Protein AF-A0A1V6KHY7-F1 (afdb_monomer_lite)

Foldseek 3Di:
DVVVVVVVVVVVVVVVVVVVVVVVVVVPDDDDPVVVLQVVLVVVLVVLVVCVVVVNDPWDWDDDPFKIKTKDQDQDQDPNDGFRIKIKIDGPSCVQFFTWIATNVSWIWTQGPVRDIDTNDDD

Structure (mmCIF, N/CA/C/O backbone):
data_AF-A0A1V6KHY7-F1
#
_entry.id   AF-A0A1V6KHY7-F1
#
loop_
_atom_site.group_PDB
_atom_site.id
_atom_site.type_symbol
_atom_site.label_atom_id
_atom_site.label_alt_id
_atom_site.label_comp_id
_atom_site.label_asym_id
_atom_site.label_entity_id
_atom_site.label_seq_id
_atom_site.pdbx_PDB_ins_code
_atom_site.Cartn_x
_atom_site.Cartn_y
_atom_site.Cartn_z
_atom_site.occupancy
_atom_site.B_iso_or_equiv
_atom_site.auth_seq_id
_atom_site.auth_comp_id
_atom_site.auth_asym_id
_atom_site.auth_atom_id
_atom_site.pdbx_PDB_model_num
ATOM 1 N N . MET A 1 1 ? 38.417 21.457 -37.123 1.00 53.28 1 MET A N 1
ATOM 2 C CA . MET A 1 1 ? 36.967 21.342 -36.813 1.00 53.28 1 MET A CA 1
ATOM 3 C C . MET A 1 1 ? 36.449 19.900 -36.816 1.00 53.28 1 MET A C 1
ATOM 5 O O . MET A 1 1 ? 35.623 19.565 -35.980 1.00 53.28 1 MET A O 1
ATOM 9 N N . THR A 1 2 ? 36.966 19.026 -37.680 1.00 60.72 2 THR A N 1
ATOM 10 C CA . THR A 1 2 ? 36.542 17.623 -37.874 1.00 60.72 2 THR A CA 1
ATOM 11 C C . THR A 1 2 ? 36.741 16.684 -36.675 1.00 60.72 2 THR A C 1
ATOM 13 O O . THR A 1 2 ? 35.924 15.790 -36.472 1.00 60.72 2 THR A O 1
ATOM 16 N N . ALA A 1 3 ? 37.772 16.883 -35.843 1.00 62.69 3 ALA A N 1
ATOM 17 C CA . ALA A 1 3 ? 38.025 16.012 -34.687 1.00 62.69 3 ALA A CA 1
ATOM 18 C C . ALA A 1 3 ? 36.966 16.169 -33.578 1.00 62.69 3 ALA A C 1
ATOM 20 O O . ALA A 1 3 ? 36.450 15.173 -33.086 1.00 62.69 3 ALA A O 1
ATOM 21 N N . ARG A 1 4 ? 36.569 17.411 -33.254 1.00 62.88 4 ARG A N 1
ATOM 22 C CA . ARG A 1 4 ? 35.545 17.701 -32.230 1.00 62.88 4 ARG A CA 1
ATOM 23 C C . ARG A 1 4 ? 34.160 17.173 -32.616 1.00 62.88 4 ARG A C 1
ATOM 25 O O . ARG A 1 4 ? 33.458 16.647 -31.761 1.00 62.88 4 ARG A O 1
ATOM 32 N N . MET A 1 5 ? 33.791 17.259 -33.898 1.00 68.56 5 MET A N 1
ATOM 33 C CA . MET A 1 5 ? 32.542 16.669 -34.401 1.00 68.56 5 MET A CA 1
ATOM 34 C C . MET A 1 5 ? 32.520 15.145 -34.229 1.00 68.56 5 MET A C 1
ATOM 36 O O . MET A 1 5 ? 31.515 14.605 -33.782 1.00 68.56 5 MET A O 1
ATOM 40 N N . ARG A 1 6 ? 33.632 14.448 -34.505 1.00 70.25 6 ARG A N 1
ATOM 41 C CA . ARG A 1 6 ? 33.722 12.989 -34.309 1.00 70.25 6 ARG A CA 1
ATOM 42 C C . ARG A 1 6 ? 33.593 12.587 -32.839 1.00 70.25 6 ARG A C 1
ATOM 44 O O . ARG A 1 6 ? 32.904 11.617 -32.541 1.00 70.25 6 ARG A O 1
ATOM 51 N N . THR A 1 7 ? 34.200 13.342 -31.923 1.00 71.44 7 THR A N 1
ATOM 52 C CA . THR A 1 7 ? 34.086 13.080 -30.480 1.00 71.44 7 THR A CA 1
ATOM 53 C C . THR A 1 7 ? 32.653 13.273 -29.980 1.00 71.44 7 THR A C 1
ATOM 55 O O . THR A 1 7 ? 32.153 12.441 -29.230 1.00 71.44 7 THR A O 1
ATOM 58 N N . LEU A 1 8 ? 31.960 14.321 -30.439 1.00 73.50 8 LEU A N 1
ATOM 59 C CA . LEU A 1 8 ? 30.561 14.574 -30.075 1.00 73.50 8 LEU A CA 1
ATOM 60 C C . LEU A 1 8 ? 29.615 13.489 -30.603 1.00 73.50 8 LEU A C 1
ATOM 62 O O . LEU A 1 8 ? 28.733 13.047 -29.872 1.00 73.50 8 LEU A O 1
ATOM 66 N N . VAL A 1 9 ? 29.826 13.018 -31.835 1.00 74.75 9 VAL A N 1
ATOM 67 C CA . VAL A 1 9 ? 29.033 11.924 -32.420 1.00 74.75 9 VAL A CA 1
ATOM 68 C C . VAL A 1 9 ? 29.235 10.619 -31.645 1.00 74.75 9 VAL A C 1
ATOM 70 O O . VAL A 1 9 ? 28.260 9.929 -31.358 1.00 74.75 9 VAL A O 1
ATOM 73 N N . LEU A 1 10 ? 30.468 10.306 -31.235 1.00 78.00 10 LEU A N 1
ATOM 74 C CA . LEU A 1 10 ? 30.754 9.121 -30.419 1.00 78.00 10 LEU A CA 1
ATOM 75 C C . LEU A 1 10 ? 30.071 9.191 -29.048 1.00 78.00 10 LEU A C 1
ATOM 77 O O . LEU A 1 10 ? 29.422 8.227 -28.649 1.00 78.00 10 LEU A O 1
ATOM 81 N N . ILE A 1 11 ? 30.134 10.338 -28.367 1.00 81.38 11 ILE A N 1
ATOM 82 C CA . ILE A 1 11 ? 29.466 10.532 -27.070 1.00 81.38 11 ILE A CA 1
ATOM 83 C C . ILE A 1 11 ? 27.944 10.418 -27.217 1.00 81.38 11 ILE A C 1
ATOM 85 O O . ILE A 1 11 ? 27.306 9.711 -26.438 1.00 81.38 11 ILE A O 1
ATOM 89 N N . ALA A 1 12 ? 27.363 11.057 -28.236 1.00 78.75 12 ALA A N 1
ATOM 90 C CA . ALA A 1 12 ? 25.928 10.991 -28.499 1.00 78.75 12 ALA A CA 1
ATOM 91 C C . ALA A 1 12 ? 25.470 9.557 -28.813 1.00 78.75 12 ALA A C 1
ATOM 93 O O . ALA A 1 12 ? 24.455 9.102 -28.288 1.00 78.75 12 ALA A O 1
ATOM 94 N N . SER A 1 13 ? 26.243 8.817 -29.614 1.00 83.38 13 SER A N 1
ATOM 95 C CA . SER A 1 13 ? 25.950 7.415 -29.930 1.00 83.38 13 SER A CA 1
ATOM 96 C C . SER A 1 13 ? 26.068 6.501 -28.704 1.00 83.38 13 SER A C 1
ATOM 98 O O . SER A 1 13 ? 25.195 5.665 -28.485 1.00 83.38 13 SER A O 1
ATOM 100 N N . GLY A 1 14 ? 27.073 6.712 -27.846 1.00 85.38 14 GLY A N 1
ATOM 101 C CA . GLY A 1 14 ? 27.214 5.985 -26.583 1.00 85.38 14 GLY A CA 1
ATOM 102 C C . GLY A 1 14 ? 26.054 6.250 -25.621 1.00 85.38 14 GLY A C 1
ATOM 103 O O . GLY A 1 14 ? 25.500 5.312 -25.050 1.00 85.38 14 GLY A O 1
ATOM 104 N N . ALA A 1 15 ? 25.626 7.510 -25.493 1.00 85.19 15 ALA A N 1
ATOM 105 C CA . ALA A 1 15 ? 24.470 7.879 -24.678 1.00 85.19 15 ALA A CA 1
ATOM 106 C C . ALA A 1 15 ? 23.169 7.247 -25.199 1.00 85.19 15 ALA A C 1
ATOM 108 O O . ALA A 1 15 ? 22.362 6.762 -24.407 1.00 85.19 15 ALA A O 1
ATOM 109 N N . LEU A 1 16 ? 22.985 7.194 -26.523 1.00 88.44 16 LEU A N 1
ATOM 110 C CA . LEU A 1 16 ? 21.826 6.557 -27.148 1.00 88.44 16 LEU A CA 1
ATOM 111 C C . LEU A 1 16 ? 21.785 5.047 -26.867 1.00 88.44 16 LEU A C 1
ATOM 113 O O . LEU A 1 16 ? 20.735 4.521 -26.505 1.00 88.44 16 LEU A O 1
ATOM 117 N N . VAL A 1 17 ? 22.922 4.355 -26.993 1.00 89.12 17 VAL A N 1
ATOM 118 C CA . VAL A 1 17 ? 23.023 2.914 -26.705 1.00 89.12 17 VAL A CA 1
ATOM 119 C C . VAL A 1 17 ? 22.735 2.630 -25.232 1.00 89.12 17 VAL A C 1
ATOM 121 O O . VAL A 1 17 ? 21.996 1.695 -24.931 1.00 89.12 17 VAL A O 1
ATOM 124 N N . LEU A 1 18 ? 23.243 3.455 -24.312 1.00 87.38 18 LEU A N 1
ATOM 125 C CA . LEU A 1 18 ? 22.928 3.333 -22.886 1.00 87.38 18 LEU A CA 1
ATOM 126 C C . LEU A 1 18 ? 21.439 3.572 -22.607 1.00 87.38 18 LEU A C 1
ATOM 128 O O . LEU A 1 18 ? 20.828 2.797 -21.876 1.00 87.38 18 LEU A O 1
ATOM 132 N N . ALA A 1 19 ? 20.833 4.591 -23.220 1.00 81.88 19 ALA A N 1
ATOM 133 C CA . ALA A 1 19 ? 19.408 4.878 -23.063 1.00 81.88 19 ALA A CA 1
ATOM 134 C C . ALA A 1 19 ? 18.528 3.728 -23.586 1.00 81.88 19 ALA A C 1
ATOM 136 O O . ALA A 1 19 ? 17.595 3.303 -22.903 1.00 81.88 19 ALA A O 1
ATOM 137 N N . LEU A 1 20 ? 18.858 3.174 -24.757 1.00 85.44 20 LEU A N 1
ATOM 138 C CA . LEU A 1 20 ? 18.185 1.999 -25.320 1.00 85.44 20 LEU A CA 1
ATOM 139 C 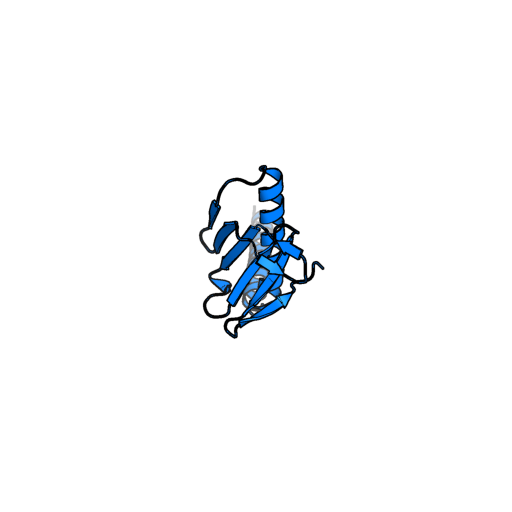C . LEU A 1 20 ? 18.404 0.748 -24.460 1.00 85.44 20 LEU A C 1
ATOM 141 O O . LEU A 1 20 ? 17.470 -0.029 -24.264 1.00 85.44 20 LEU A O 1
ATOM 145 N N . GLY A 1 21 ? 19.604 0.569 -23.905 1.00 83.62 21 GLY A N 1
ATOM 146 C CA . GLY A 1 21 ? 19.920 -0.512 -22.973 1.00 83.62 21 GLY A CA 1
ATOM 147 C C . GLY A 1 21 ? 19.068 -0.448 -21.706 1.00 83.62 21 GLY A C 1
ATOM 148 O O . GLY A 1 21 ? 18.456 -1.439 -21.323 1.00 83.62 21 GLY A O 1
ATOM 149 N N . VAL A 1 22 ? 18.941 0.732 -21.093 1.00 81.81 22 VAL A N 1
ATOM 150 C CA . VAL A 1 22 ? 18.077 0.938 -19.919 1.00 81.81 22 VAL A CA 1
ATOM 151 C C . VAL A 1 22 ? 16.606 0.714 -20.271 1.00 81.81 22 VAL A C 1
ATOM 153 O O . VAL A 1 22 ? 15.891 0.054 -19.520 1.00 81.81 22 VAL A O 1
ATOM 156 N N . TYR A 1 23 ? 16.149 1.211 -21.422 1.00 78.38 23 TYR A N 1
ATOM 157 C CA . TYR A 1 23 ? 14.766 1.040 -21.870 1.00 78.38 23 TYR A CA 1
ATOM 158 C C . TYR A 1 23 ? 14.402 -0.432 -22.115 1.00 78.38 23 TYR A C 1
ATOM 160 O O . TYR A 1 23 ? 13.358 -0.907 -21.661 1.00 78.38 23 TYR A O 1
ATOM 168 N N . THR A 1 24 ? 15.275 -1.171 -22.802 1.00 77.25 24 THR A N 1
ATOM 169 C CA . THR A 1 24 ? 15.084 -2.602 -23.084 1.00 77.25 24 THR A CA 1
ATOM 170 C C . THR A 1 24 ? 15.159 -3.437 -21.811 1.00 77.25 24 THR A C 1
ATOM 172 O O . THR A 1 24 ? 14.279 -4.264 -21.589 1.00 77.25 24 THR A O 1
ATOM 175 N N . LEU A 1 25 ? 16.121 -3.165 -20.921 1.00 74.31 25 LEU A N 1
ATOM 176 C CA . LEU A 1 25 ? 16.191 -3.800 -19.602 1.00 74.31 25 LEU A CA 1
ATOM 177 C C . LEU A 1 25 ? 14.912 -3.571 -18.797 1.00 74.31 25 LEU A C 1
ATOM 179 O O . LEU A 1 25 ? 14.358 -4.529 -18.270 1.00 74.31 25 LEU A O 1
ATOM 183 N N . ASN A 1 26 ? 14.405 -2.338 -18.753 1.00 67.88 26 ASN A N 1
ATOM 184 C CA . ASN A 1 26 ? 13.180 -2.017 -18.023 1.00 67.88 26 ASN A CA 1
ATOM 185 C C . ASN A 1 26 ? 11.943 -2.711 -18.623 1.00 67.88 26 ASN A C 1
ATOM 187 O O . ASN A 1 26 ? 11.069 -3.163 -17.890 1.00 67.88 26 ASN A O 1
ATOM 191 N N . SER A 1 27 ? 11.898 -2.857 -19.951 1.00 65.50 27 SER A N 1
ATOM 192 C CA . SER A 1 27 ? 10.818 -3.562 -20.661 1.00 65.50 27 SER A CA 1
ATOM 193 C C . SER A 1 27 ? 10.849 -5.081 -20.448 1.00 65.50 27 SER A C 1
ATOM 195 O O . SER A 1 27 ? 9.819 -5.742 -20.566 1.00 65.50 27 SER A O 1
ATOM 197 N N . CYS A 1 28 ? 12.015 -5.636 -20.112 1.00 67.38 28 CYS A N 1
ATOM 198 C CA . CYS A 1 28 ? 12.201 -7.058 -19.829 1.00 67.38 28 CYS A CA 1
ATOM 199 C C . CYS A 1 28 ? 11.957 -7.436 -18.361 1.00 67.38 28 CYS A C 1
ATOM 201 O O . CYS A 1 28 ? 11.983 -8.625 -18.049 1.00 67.38 28 CYS A O 1
ATOM 203 N N . ILE A 1 29 ? 11.730 -6.480 -17.450 1.00 64.44 29 ILE A N 1
ATOM 204 C CA . ILE A 1 29 ? 11.411 -6.798 -16.052 1.00 64.44 29 ILE A CA 1
ATOM 205 C C . ILE A 1 29 ? 9.939 -7.227 -15.988 1.00 64.44 29 ILE A C 1
ATOM 207 O O . ILE A 1 29 ? 9.047 -6.392 -16.162 1.00 64.44 29 ILE A O 1
ATOM 211 N N . PRO A 1 30 ? 9.637 -8.512 -15.724 1.00 67.88 30 PRO A N 1
ATOM 212 C CA . PRO A 1 30 ? 8.258 -8.953 -15.629 1.00 67.88 30 PRO A CA 1
ATOM 213 C C . PRO A 1 30 ? 7.584 -8.278 -14.434 1.00 67.88 30 PRO A C 1
ATOM 215 O O . PRO A 1 30 ? 8.162 -8.162 -13.349 1.00 67.88 30 PRO A O 1
ATOM 218 N N . PHE A 1 31 ? 6.326 -7.872 -14.616 1.00 72.50 31 PHE A N 1
ATOM 219 C CA . PHE A 1 31 ? 5.496 -7.392 -13.518 1.00 72.50 31 PHE A CA 1
ATOM 220 C C . PHE A 1 31 ? 5.474 -8.434 -12.392 1.00 72.50 31 PHE A C 1
ATOM 222 O O . PHE A 1 31 ? 4.919 -9.525 -12.537 1.00 72.50 31 PHE A O 1
ATOM 229 N N . SER A 1 32 ? 6.063 -8.087 -11.248 1.00 81.88 32 SER A N 1
ATOM 230 C CA . SER A 1 32 ? 6.081 -8.940 -10.065 1.00 81.88 32 SER A CA 1
ATOM 231 C C . SER A 1 32 ? 5.126 -8.390 -9.019 1.00 81.88 32 SER A C 1
ATOM 233 O O . SER A 1 32 ? 5.416 -7.403 -8.341 1.00 81.88 32 SER A O 1
ATOM 235 N N . LEU A 1 33 ? 3.987 -9.063 -8.843 1.00 83.12 33 LEU A N 1
ATOM 236 C CA . LEU A 1 33 ? 3.008 -8.693 -7.819 1.00 83.12 33 LEU A CA 1
ATOM 237 C C . LEU A 1 33 ? 3.639 -8.692 -6.420 1.00 83.12 33 LEU A C 1
ATOM 239 O O . LEU A 1 33 ? 3.342 -7.818 -5.617 1.00 83.12 33 LEU A O 1
ATOM 243 N N . ALA A 1 34 ? 4.538 -9.637 -6.134 1.00 85.19 34 ALA A N 1
ATOM 244 C CA . ALA A 1 34 ? 5.234 -9.705 -4.852 1.00 85.19 34 ALA A CA 1
ATOM 245 C C . ALA A 1 34 ? 6.101 -8.462 -4.598 1.00 85.19 34 ALA A C 1
ATOM 247 O O . ALA A 1 34 ? 6.099 -7.929 -3.488 1.00 85.19 34 ALA A O 1
ATOM 248 N N . TYR A 1 35 ? 6.804 -7.979 -5.626 1.00 86.25 35 TYR A N 1
ATOM 249 C CA . TYR A 1 35 ? 7.574 -6.741 -5.539 1.00 86.25 35 TYR A CA 1
ATOM 250 C C . TYR A 1 35 ? 6.658 -5.532 -5.322 1.00 86.25 35 TYR A C 1
ATOM 252 O O . TYR A 1 35 ? 6.868 -4.772 -4.379 1.00 86.25 35 TYR A O 1
ATOM 260 N N . VAL A 1 36 ? 5.597 -5.399 -6.126 1.00 87.56 36 VAL A N 1
ATOM 261 C CA . VAL A 1 36 ? 4.653 -4.275 -6.020 1.00 87.56 36 VAL A CA 1
ATOM 262 C C . VAL A 1 36 ? 3.970 -4.250 -4.654 1.00 87.56 36 VAL A C 1
ATOM 264 O O . VAL A 1 36 ? 3.915 -3.190 -4.035 1.00 87.56 36 VAL A O 1
ATOM 267 N N . LYS A 1 37 ? 3.516 -5.405 -4.142 1.00 89.38 37 LYS A N 1
ATOM 268 C CA . LYS A 1 37 ? 2.950 -5.515 -2.789 1.00 89.38 37 LYS A CA 1
ATOM 269 C C . LYS A 1 37 ? 3.926 -4.959 -1.751 1.00 89.38 37 LYS A C 1
ATOM 271 O O . LYS A 1 37 ? 3.526 -4.141 -0.934 1.00 89.38 37 LYS A O 1
ATOM 276 N N . ARG A 1 38 ? 5.204 -5.360 -1.791 1.00 88.50 38 ARG A N 1
ATOM 277 C CA . ARG A 1 38 ? 6.223 -4.893 -0.832 1.00 88.50 38 ARG A CA 1
ATOM 278 C C . ARG A 1 38 ? 6.511 -3.399 -0.957 1.00 88.50 38 ARG A C 1
ATOM 280 O O . ARG A 1 38 ? 6.519 -2.711 0.057 1.00 88.50 38 ARG A O 1
ATOM 287 N N . ALA A 1 39 ? 6.716 -2.903 -2.175 1.00 88.62 39 ALA A N 1
ATOM 288 C CA . ALA A 1 39 ? 7.013 -1.494 -2.416 1.00 88.62 39 ALA A CA 1
ATOM 289 C C . ALA A 1 39 ? 5.858 -0.592 -1.951 1.00 88.62 39 ALA A C 1
ATOM 291 O O . ALA A 1 39 ? 6.060 0.352 -1.194 1.00 88.62 39 ALA A O 1
ATOM 292 N N . LYS A 1 40 ? 4.620 -0.928 -2.332 1.00 89.69 40 LYS A N 1
ATOM 293 C CA . LYS A 1 40 ? 3.427 -0.190 -1.900 1.00 89.69 40 LYS A CA 1
ATOM 294 C C . LYS A 1 40 ? 3.148 -0.340 -0.407 1.00 89.69 40 LYS A C 1
ATOM 296 O O . LYS A 1 40 ? 2.703 0.621 0.205 1.00 89.69 40 LYS A O 1
ATOM 301 N N . ALA A 1 41 ? 3.441 -1.497 0.191 1.00 89.88 41 ALA A N 1
ATOM 302 C CA . ALA A 1 41 ? 3.340 -1.666 1.637 1.00 89.88 41 ALA A CA 1
ATOM 303 C C . ALA A 1 41 ? 4.299 -0.726 2.370 1.00 89.88 41 ALA A C 1
ATOM 305 O O . ALA A 1 41 ? 3.899 -0.116 3.354 1.00 89.88 41 ALA A O 1
ATOM 306 N N . GLN A 1 42 ? 5.527 -0.557 1.873 1.00 90.00 42 GLN A N 1
ATOM 307 C CA . GLN A 1 42 ? 6.472 0.388 2.458 1.00 90.00 42 GLN A CA 1
ATOM 308 C C . GLN A 1 42 ? 5.969 1.832 2.364 1.00 90.00 42 GLN A C 1
ATOM 310 O O . GLN A 1 42 ? 5.917 2.510 3.385 1.00 90.00 42 GLN A O 1
ATOM 315 N N . HIS A 1 43 ? 5.507 2.264 1.187 1.00 87.81 43 HIS A N 1
ATOM 316 C CA . HIS A 1 43 ? 4.907 3.593 1.031 1.00 87.81 43 HIS A CA 1
ATOM 317 C C . HIS A 1 43 ? 3.728 3.818 1.979 1.00 87.81 43 HIS A C 1
ATOM 319 O O . HIS A 1 43 ? 3.626 4.872 2.594 1.00 87.81 43 HIS A O 1
ATOM 325 N N . LEU A 1 44 ? 2.879 2.806 2.157 1.00 87.12 44 LEU A N 1
ATOM 326 C CA . LEU A 1 44 ? 1.741 2.904 3.061 1.00 87.12 44 LEU A CA 1
ATOM 327 C C . LEU A 1 44 ? 2.170 3.035 4.535 1.00 87.12 44 LEU A C 1
ATOM 329 O O . LEU A 1 44 ? 1.515 3.737 5.300 1.00 87.12 44 LEU A O 1
ATOM 333 N N . ARG A 1 45 ? 3.286 2.414 4.949 1.00 88.31 45 ARG A N 1
ATOM 334 C CA . ARG A 1 45 ? 3.864 2.636 6.292 1.00 88.31 45 ARG A CA 1
ATOM 335 C C . ARG A 1 45 ? 4.359 4.063 6.466 1.00 88.31 45 ARG A C 1
ATOM 337 O O . ARG A 1 45 ? 4.180 4.637 7.541 1.00 88.31 45 ARG A O 1
ATOM 344 N N . ASP A 1 46 ? 4.990 4.607 5.432 1.00 87.75 46 ASP A N 1
ATOM 345 C CA . ASP A 1 46 ? 5.490 5.978 5.442 1.00 87.75 46 ASP A CA 1
ATOM 346 C C . ASP A 1 46 ? 4.325 6.979 5.500 1.00 87.75 46 ASP A C 1
ATOM 348 O O . ASP A 1 46 ? 4.374 7.902 6.310 1.00 87.75 46 ASP A O 1
ATOM 352 N N . ASP A 1 47 ? 3.233 6.729 4.770 1.00 84.50 47 ASP A N 1
ATOM 353 C CA . ASP A 1 47 ? 1.993 7.515 4.857 1.00 84.50 47 ASP A CA 1
ATOM 354 C C . ASP A 1 47 ? 1.383 7.466 6.273 1.00 84.50 47 ASP A C 1
ATOM 356 O O . ASP A 1 47 ? 0.973 8.493 6.813 1.00 84.50 47 ASP A O 1
ATOM 360 N N . VAL A 1 48 ? 1.349 6.294 6.926 1.00 83.31 48 VAL A N 1
ATOM 361 C CA . VAL A 1 48 ? 0.881 6.184 8.325 1.00 83.31 48 VAL A CA 1
ATOM 362 C C . VAL A 1 48 ? 1.800 6.951 9.279 1.00 83.31 48 VAL A C 1
ATOM 364 O O . VAL A 1 48 ? 1.324 7.583 10.223 1.00 83.31 48 VAL A O 1
ATOM 367 N N . LYS A 1 49 ? 3.117 6.923 9.055 1.00 86.19 49 LYS A N 1
ATOM 368 C CA . LYS A 1 49 ? 4.082 7.695 9.850 1.00 86.19 49 LYS A CA 1
ATOM 369 C C . LYS A 1 49 ? 3.872 9.201 9.673 1.00 86.19 49 LYS A C 1
ATOM 371 O O . LYS A 1 49 ? 3.861 9.916 10.671 1.00 86.19 49 LYS A O 1
ATOM 376 N N . GLU A 1 50 ? 3.692 9.669 8.441 1.00 83.75 50 GLU A N 1
ATOM 377 C CA . GLU A 1 50 ? 3.378 11.067 8.130 1.00 83.75 50 GLU A CA 1
ATOM 378 C C . GLU A 1 50 ? 2.063 11.485 8.806 1.00 83.75 50 GLU A C 1
ATOM 380 O O . GLU A 1 50 ? 2.012 12.494 9.507 1.00 83.75 50 GLU A O 1
ATOM 385 N N . TRP A 1 51 ? 1.029 10.648 8.713 1.00 79.94 51 TRP A N 1
ATOM 386 C CA . TRP A 1 51 ? -0.248 10.860 9.395 1.00 79.94 51 TRP A CA 1
ATOM 387 C C . TRP A 1 51 ? -0.105 10.986 10.923 1.00 79.94 51 TRP A C 1
ATOM 389 O O . TRP A 1 51 ? -0.706 11.879 11.525 1.00 79.94 51 TRP A O 1
ATOM 399 N N . GLN A 1 52 ? 0.719 10.141 11.555 1.00 78.81 52 GLN A N 1
ATOM 400 C CA . GLN A 1 52 ? 1.017 10.247 12.989 1.00 78.81 52 GLN A CA 1
ATOM 401 C C . GLN A 1 52 ? 1.730 11.561 13.334 1.00 78.81 52 GLN A C 1
ATOM 403 O O . GLN A 1 52 ? 1.430 12.162 14.363 1.00 78.81 52 GLN A O 1
ATOM 408 N N . MET A 1 53 ? 2.657 12.015 12.483 1.00 82.75 53 MET A N 1
ATOM 409 C CA . MET A 1 53 ? 3.383 13.278 12.674 1.00 82.75 53 MET A CA 1
ATOM 410 C C . MET A 1 53 ? 2.475 14.505 12.540 1.00 82.75 53 MET A C 1
ATOM 412 O O . MET A 1 53 ? 2.694 15.498 13.225 1.00 82.75 53 MET A O 1
ATOM 416 N N . LEU A 1 54 ? 1.435 14.427 11.708 1.00 78.88 54 LEU A N 1
ATOM 417 C CA . LEU A 1 54 ? 0.435 15.483 11.517 1.00 78.88 54 LEU A CA 1
ATOM 418 C C . LEU A 1 54 ? -0.659 15.499 12.604 1.00 78.88 54 LEU A C 1
ATOM 420 O O . LEU A 1 54 ? -1.707 16.113 12.414 1.00 78.88 54 LEU A O 1
ATOM 424 N N . SER A 1 55 ? -0.436 14.833 13.742 1.00 72.31 55 SER A N 1
ATOM 425 C CA . SER A 1 55 ? -1.373 14.763 14.873 1.00 72.31 55 SER A CA 1
ATOM 426 C C . SER A 1 55 ? -2.718 14.111 14.542 1.00 72.31 55 SER A C 1
ATOM 428 O O . SER A 1 55 ? -3.737 14.452 15.136 1.00 72.31 55 SER A O 1
ATOM 430 N N . SER A 1 56 ? -2.721 13.120 13.645 1.00 67.75 56 SER A N 1
ATOM 431 C CA . SER A 1 56 ? -3.908 12.317 13.327 1.00 67.75 56 SER A CA 1
ATOM 432 C C . SER A 1 56 ? -5.104 13.164 12.857 1.00 67.75 56 SER A C 1
ATOM 434 O O . SER A 1 56 ? -6.104 13.245 13.573 1.00 67.75 56 SER A O 1
ATOM 436 N N . PRO A 1 57 ? -5.062 13.782 11.662 1.00 59.78 57 PRO A N 1
ATOM 437 C CA . PRO A 1 57 ? -6.221 14.488 11.114 1.00 59.78 57 PRO A CA 1
ATOM 438 C C . PRO A 1 57 ? -7.462 13.576 11.021 1.00 59.78 57 PRO A C 1
ATOM 440 O O . PRO A 1 57 ? -7.364 12.339 11.074 1.00 59.78 57 PRO A O 1
ATOM 443 N N . GLU A 1 58 ? -8.649 14.184 10.935 1.00 62.16 58 GLU A N 1
ATOM 444 C CA . GLU A 1 58 ? -9.890 13.472 10.601 1.00 62.16 58 GLU A CA 1
ATOM 445 C C . GLU A 1 58 ? -9.751 12.732 9.260 1.00 62.16 58 GLU A C 1
ATOM 447 O O . GLU A 1 58 ? -8.808 12.969 8.503 1.00 62.16 58 GLU A O 1
ATOM 452 N N . SER A 1 59 ? -10.657 11.784 9.000 1.00 64.75 59 SER A N 1
ATOM 453 C CA . SER A 1 59 ? -10.666 10.922 7.808 1.00 64.75 59 SER A CA 1
ATOM 454 C C . SER A 1 59 ? -10.181 11.645 6.549 1.00 64.75 59 SER A C 1
ATOM 456 O O . SER A 1 59 ? -10.803 12.601 6.091 1.00 64.75 59 SER A O 1
ATOM 458 N N . PHE A 1 60 ? -9.062 11.173 5.999 1.00 66.19 60 PHE A N 1
ATOM 459 C CA . PHE A 1 60 ? -8.370 11.797 4.878 1.00 66.19 60 PHE A CA 1
ATOM 460 C C . PHE A 1 60 ? -8.320 10.833 3.693 1.00 66.19 60 PHE A C 1
ATOM 462 O O . PHE A 1 60 ? -7.973 9.659 3.847 1.00 66.19 60 PHE A O 1
ATOM 469 N N . GLY A 1 61 ? -8.676 11.330 2.510 1.00 68.25 61 GLY A N 1
ATOM 470 C CA . GLY A 1 61 ? -8.472 10.641 1.241 1.00 68.25 61 GLY A CA 1
ATOM 471 C C . GLY A 1 61 ? -7.336 11.307 0.476 1.00 68.25 61 GLY A C 1
ATOM 472 O O . GLY A 1 61 ? -7.464 12.465 0.082 1.00 68.25 61 GLY A O 1
ATOM 473 N N . ARG A 1 62 ? -6.239 10.585 0.238 1.00 71.44 62 ARG A N 1
ATOM 474 C CA . ARG A 1 62 ? -5.146 11.029 -0.634 1.00 71.44 62 ARG A CA 1
ATOM 475 C C . ARG A 1 62 ? -5.305 10.340 -1.977 1.00 71.44 62 ARG A C 1
ATOM 477 O O . ARG A 1 62 ? -5.210 9.121 -2.073 1.00 71.44 62 ARG A O 1
ATOM 484 N N . THR A 1 63 ? -5.514 11.121 -3.027 1.00 71.38 63 THR A N 1
ATOM 485 C CA . THR A 1 63 ? -5.533 10.596 -4.396 1.00 71.38 63 THR A CA 1
ATOM 486 C C . THR A 1 6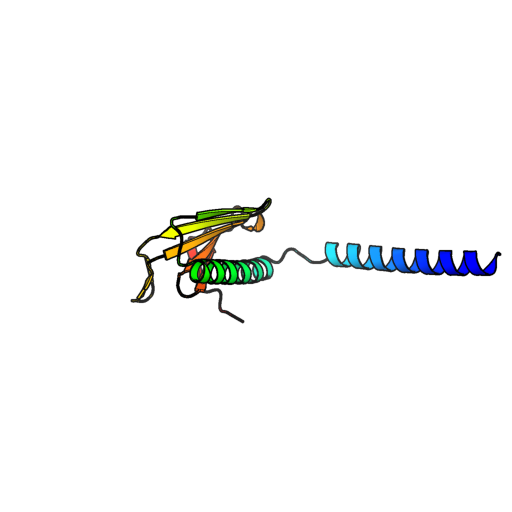3 ? -4.293 11.088 -5.125 1.00 71.38 63 THR A C 1
ATOM 488 O O . THR A 1 63 ? -4.048 12.290 -5.189 1.00 71.38 63 THR A O 1
ATOM 491 N N . ASN A 1 64 ? -3.505 10.165 -5.665 1.00 73.12 64 ASN A N 1
ATOM 492 C CA . ASN A 1 64 ? -2.488 10.439 -6.674 1.00 73.12 64 ASN A CA 1
ATOM 493 C C . ASN A 1 64 ? -2.991 9.904 -8.029 1.00 73.12 64 ASN A C 1
ATOM 495 O O . ASN A 1 64 ? -3.933 9.116 -8.071 1.00 73.12 64 ASN A O 1
ATOM 499 N N . GLN A 1 65 ? -2.371 10.297 -9.143 1.00 70.19 65 GLN A N 1
ATOM 500 C CA . GLN A 1 65 ? -2.798 9.933 -10.503 1.00 70.19 65 GLN A CA 1
ATOM 501 C C . GLN A 1 65 ? -3.016 8.421 -10.718 1.00 70.19 65 GLN A C 1
ATOM 503 O O . GLN A 1 65 ? -3.775 8.034 -11.602 1.00 70.19 65 GLN A O 1
ATOM 508 N N . THR A 1 66 ? -2.364 7.562 -9.929 1.00 71.75 66 THR A N 1
ATOM 509 C CA . THR A 1 66 ? -2.384 6.099 -10.093 1.00 71.75 66 THR A CA 1
ATOM 510 C C . THR A 1 66 ? -2.907 5.317 -8.887 1.00 71.75 66 THR A C 1
ATOM 512 O O . THR A 1 66 ? -3.231 4.133 -9.039 1.00 71.75 66 THR A O 1
ATOM 515 N N . ASP A 1 67 ? -3.010 5.961 -7.723 1.00 79.25 67 ASP A N 1
ATOM 516 C CA . ASP A 1 67 ? -3.296 5.327 -6.437 1.00 79.25 67 ASP A CA 1
ATOM 517 C C . ASP A 1 67 ? -4.219 6.197 -5.591 1.00 79.25 67 ASP A C 1
ATOM 519 O O . ASP A 1 67 ? -4.131 7.424 -5.607 1.00 79.25 67 ASP A O 1
ATOM 523 N N . THR A 1 68 ? -5.068 5.564 -4.791 1.00 76.44 68 THR A N 1
ATOM 524 C CA . THR A 1 68 ? -5.885 6.252 -3.796 1.00 76.44 68 THR A CA 1
ATOM 525 C C . THR A 1 68 ? -5.715 5.590 -2.439 1.00 76.44 68 THR A C 1
ATOM 527 O O . THR A 1 68 ? -5.988 4.400 -2.282 1.00 76.44 68 THR A O 1
ATOM 530 N N . SER A 1 69 ? -5.249 6.351 -1.451 1.00 78.56 69 SER A N 1
ATOM 531 C CA . SER A 1 69 ? -5.236 5.924 -0.058 1.00 78.56 69 SER A CA 1
ATOM 532 C C . SER A 1 69 ? -6.345 6.620 0.717 1.00 78.56 69 SER A C 1
ATOM 534 O O . SER A 1 69 ? -6.623 7.807 0.552 1.00 78.56 69 SER A O 1
ATOM 536 N N . TYR A 1 70 ? -7.012 5.849 1.561 1.00 79.38 70 TYR A N 1
ATOM 537 C CA . TYR A 1 70 ? -8.133 6.305 2.360 1.00 79.38 70 TYR A CA 1
ATOM 538 C C . TYR A 1 70 ? -7.873 5.942 3.819 1.00 79.38 70 TYR A C 1
ATOM 540 O O . TYR A 1 70 ? -7.602 4.780 4.123 1.00 79.38 70 TYR A O 1
ATOM 548 N N . LEU A 1 71 ? -7.988 6.915 4.721 1.00 75.69 71 LEU A N 1
ATOM 549 C CA . LEU A 1 71 ? -7.850 6.720 6.163 1.00 75.69 71 LEU A CA 1
ATOM 550 C C . LEU A 1 71 ? -9.217 6.654 6.845 1.00 75.69 71 LEU A C 1
ATOM 552 O O . LEU A 1 71 ? -10.023 7.578 6.735 1.00 75.69 71 LEU A O 1
ATOM 556 N N . TRP A 1 72 ? -9.488 5.536 7.517 1.00 73.81 72 TRP A N 1
ATOM 557 C CA . TRP A 1 72 ? -10.763 5.238 8.154 1.00 73.81 72 TRP A CA 1
ATOM 558 C C . TRP A 1 72 ? -10.482 4.995 9.638 1.00 73.81 72 TRP A C 1
ATOM 560 O O . TRP A 1 72 ? -9.692 4.119 9.999 1.00 73.81 72 TRP A O 1
ATOM 570 N N . ARG A 1 73 ? -11.127 5.753 10.526 1.00 68.94 73 ARG A N 1
ATOM 571 C CA . ARG A 1 73 ? -11.101 5.431 11.956 1.00 68.94 73 ARG A CA 1
ATOM 572 C C . ARG A 1 73 ? -12.138 4.349 12.211 1.00 68.94 73 ARG A C 1
ATOM 574 O O . ARG A 1 73 ? -13.328 4.577 12.029 1.00 68.94 73 ARG A O 1
ATOM 581 N N . THR A 1 74 ? -11.679 3.165 12.576 1.00 64.69 74 THR A N 1
ATOM 582 C CA . THR A 1 74 ? -12.536 2.036 12.925 1.00 64.69 74 THR A CA 1
ATOM 583 C C . THR A 1 74 ? -11.849 1.249 14.021 1.00 64.69 74 THR A C 1
ATOM 585 O O . THR A 1 74 ? -10.626 1.155 14.017 1.00 64.69 74 THR A O 1
ATOM 588 N N . ASN A 1 75 ? -12.619 0.700 14.955 1.00 60.38 75 ASN A N 1
ATOM 589 C CA . ASN A 1 75 ? -12.089 -0.165 16.002 1.00 60.38 75 ASN A CA 1
ATOM 590 C C . ASN A 1 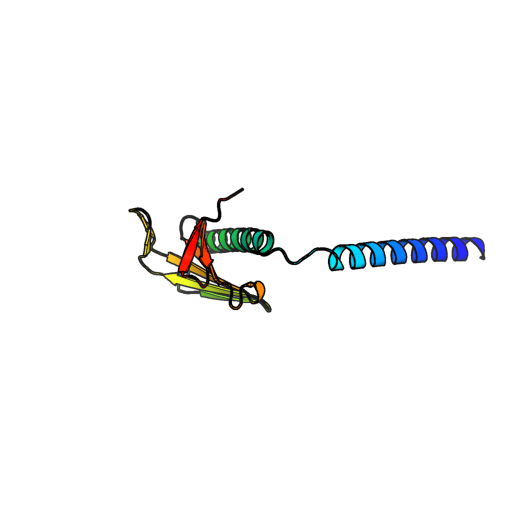75 ? -12.012 -1.589 15.448 1.00 60.38 75 ASN A C 1
ATOM 592 O O . ASN A 1 75 ? -12.945 -2.377 15.584 1.00 60.38 75 ASN A O 1
ATOM 596 N N . LEU A 1 76 ? -10.916 -1.890 14.758 1.00 60.06 76 LEU A N 1
ATOM 597 C CA . LEU A 1 76 ? -10.620 -3.220 14.248 1.00 60.06 76 LEU A CA 1
ATOM 598 C C . LEU A 1 76 ? -9.870 -3.992 15.333 1.00 60.06 76 LEU A C 1
ATOM 600 O O . LEU A 1 76 ? -8.769 -3.616 15.725 1.00 60.06 76 LEU A O 1
ATOM 604 N N . VAL A 1 77 ? -10.469 -5.067 15.839 1.00 56.72 77 VAL A N 1
ATOM 605 C CA . VAL A 1 77 ? -9.789 -5.972 16.770 1.00 56.72 77 VAL A CA 1
ATOM 606 C C . VAL A 1 77 ? -8.972 -6.955 15.940 1.00 56.72 77 VAL A C 1
ATOM 608 O O . VAL A 1 77 ? -9.5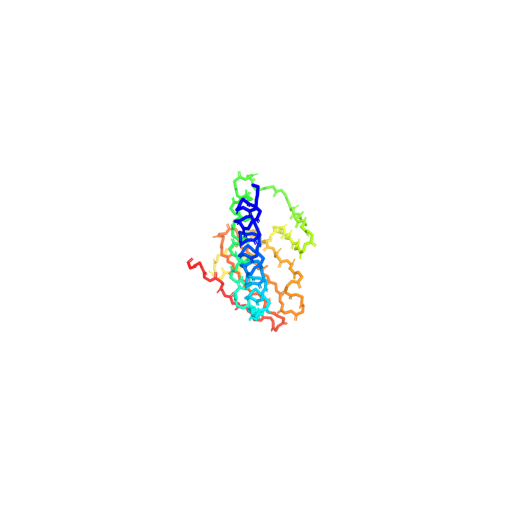36 -7.762 15.202 1.00 56.72 77 VAL A O 1
ATOM 611 N N . ALA A 1 78 ? -7.649 -6.870 16.035 1.00 57.44 78 ALA A N 1
ATOM 612 C CA . ALA A 1 78 ? -6.731 -7.802 15.393 1.00 57.44 78 ALA A CA 1
ATOM 613 C C . ALA A 1 78 ? -5.781 -8.363 16.454 1.00 57.44 78 ALA A C 1
ATOM 615 O O . ALA A 1 78 ? -5.109 -7.597 17.138 1.00 57.44 78 ALA A O 1
ATOM 616 N N . ALA A 1 79 ? -5.745 -9.694 16.591 1.00 51.66 79 ALA A N 1
ATOM 617 C CA . ALA A 1 79 ? -4.845 -10.405 17.508 1.00 51.66 79 ALA A CA 1
ATOM 618 C C . ALA A 1 79 ? -4.841 -9.831 18.947 1.00 51.66 79 ALA A C 1
ATOM 620 O O . ALA A 1 79 ? -3.791 -9.473 19.471 1.00 51.66 79 ALA A O 1
ATOM 621 N N . ASP A 1 80 ? -6.027 -9.700 19.554 1.00 56.50 80 ASP A N 1
ATOM 622 C CA . ASP A 1 80 ? -6.261 -9.164 20.912 1.00 56.50 80 ASP A CA 1
ATOM 623 C C . ASP A 1 80 ? -5.892 -7.686 21.141 1.00 56.50 80 ASP A C 1
ATOM 625 O O . ASP A 1 80 ? -6.045 -7.166 22.248 1.00 56.50 80 ASP A O 1
ATOM 629 N N . VAL A 1 81 ? -5.493 -6.963 20.092 1.00 54.91 81 VAL A N 1
ATOM 630 C CA . VAL A 1 81 ? -5.242 -5.520 20.143 1.00 54.91 81 VAL A CA 1
ATOM 631 C C . VAL A 1 81 ? -6.360 -4.778 19.411 1.00 54.91 81 VAL A C 1
ATOM 633 O O . VAL A 1 81 ? -6.664 -5.045 18.247 1.00 54.91 81 VAL A O 1
ATOM 636 N N . SER A 1 82 ? -6.985 -3.816 20.095 1.00 60.06 82 SER A N 1
ATOM 637 C CA . SER A 1 82 ? -7.937 -2.892 19.471 1.00 60.06 82 SER A CA 1
ATOM 638 C C . SER A 1 82 ? -7.174 -1.837 18.674 1.00 60.06 82 SER A C 1
ATOM 640 O O . SER A 1 82 ? -6.577 -0.920 19.240 1.00 60.06 82 SER A O 1
ATOM 642 N N . ILE A 1 83 ? -7.211 -1.947 17.352 1.00 66.62 83 ILE A N 1
ATOM 643 C CA . ILE A 1 83 ? -6.618 -0.986 16.429 1.00 66.62 83 ILE A CA 1
ATOM 644 C C . ILE A 1 83 ? -7.700 0.018 16.053 1.00 66.62 83 ILE A C 1
ATOM 646 O O . ILE A 1 83 ? -8.669 -0.325 15.389 1.00 66.62 83 ILE A O 1
ATOM 650 N N . SER A 1 84 ? -7.538 1.268 16.479 1.00 62.84 84 SER A N 1
ATOM 651 C CA . SER A 1 84 ? -8.545 2.328 16.323 1.00 62.84 84 SER A CA 1
ATOM 652 C C . SER A 1 84 ? -8.567 2.996 14.944 1.00 62.84 84 SER A C 1
ATOM 654 O O . SER A 1 84 ? -9.457 3.798 14.647 1.00 62.84 84 SER A O 1
ATOM 656 N N . THR A 1 85 ? -7.562 2.767 14.095 1.00 67.81 85 THR A N 1
ATOM 657 C CA . THR A 1 85 ? -7.462 3.432 12.787 1.00 67.81 85 THR A CA 1
ATOM 658 C C . THR A 1 85 ? -6.752 2.566 11.766 1.00 67.81 85 THR A C 1
ATOM 660 O O . THR A 1 85 ? -5.736 1.931 12.056 1.00 67.81 85 THR A O 1
ATOM 663 N N . VAL A 1 86 ? -7.301 2.582 10.555 1.00 79.00 86 VAL A N 1
ATOM 664 C CA . VAL A 1 86 ? -6.881 1.750 9.440 1.00 79.00 86 VAL A CA 1
ATOM 665 C C . VAL A 1 86 ? -6.806 2.599 8.172 1.00 79.00 86 VAL A C 1
ATOM 667 O O . VAL A 1 86 ? -7.709 3.375 7.873 1.00 79.00 86 VAL A O 1
ATOM 670 N N . MET A 1 87 ? -5.724 2.465 7.414 1.00 83.00 87 MET A N 1
ATOM 671 C CA . MET A 1 87 ? -5.528 3.106 6.120 1.00 83.00 87 MET A CA 1
ATOM 672 C C . MET A 1 87 ? -5.572 2.047 5.020 1.00 83.00 87 MET A C 1
ATOM 674 O O . MET A 1 87 ? -4.785 1.106 5.025 1.00 83.00 87 MET A O 1
ATOM 678 N N . ARG A 1 88 ? -6.483 2.184 4.059 1.00 85.69 88 ARG A N 1
ATOM 679 C CA . ARG A 1 88 ? -6.560 1.306 2.887 1.00 85.69 88 ARG A CA 1
ATOM 680 C C . ARG A 1 88 ? -5.897 1.977 1.695 1.00 85.69 88 ARG A C 1
ATOM 682 O O . ARG A 1 88 ? -6.219 3.119 1.383 1.00 85.69 88 ARG A O 1
ATOM 689 N N . LEU A 1 89 ? -5.047 1.240 0.991 1.00 85.25 89 LEU A N 1
ATOM 690 C CA . LEU A 1 89 ? -4.495 1.637 -0.298 1.00 85.25 89 LEU A CA 1
ATOM 691 C C . LEU A 1 89 ? -5.168 0.852 -1.421 1.00 85.25 89 LEU A C 1
ATOM 693 O O . LEU A 1 89 ? -5.010 -0.369 -1.530 1.00 85.25 89 LEU A O 1
ATOM 697 N N . ASP A 1 90 ? -5.882 1.581 -2.269 1.00 81.44 90 ASP A N 1
ATOM 698 C CA . ASP A 1 90 ? -6.423 1.099 -3.530 1.00 81.44 90 ASP A CA 1
ATOM 699 C C . ASP A 1 90 ? -5.518 1.578 -4.672 1.00 81.44 90 ASP A C 1
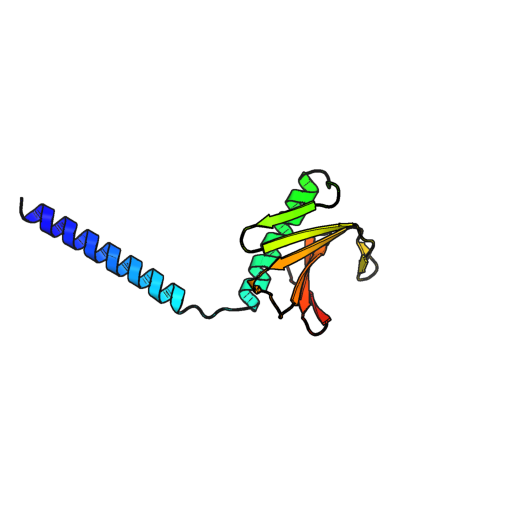ATOM 701 O O . ASP A 1 90 ? -5.423 2.768 -4.968 1.00 81.44 90 ASP A O 1
ATOM 705 N N . SER A 1 91 ? -4.781 0.650 -5.277 1.00 83.50 91 SER A N 1
ATOM 706 C CA . SER A 1 91 ? -3.870 0.946 -6.385 1.00 83.50 91 SER A CA 1
ATOM 707 C C . SER A 1 91 ? -4.414 0.333 -7.662 1.00 83.50 91 SER A C 1
ATOM 709 O O . SER A 1 91 ? -4.840 -0.825 -7.676 1.00 83.50 91 SER A O 1
ATOM 711 N N . SER A 1 92 ? -4.293 1.057 -8.773 1.00 84.00 92 SER A N 1
ATOM 712 C CA . SER A 1 92 ? -4.555 0.505 -10.109 1.00 84.00 92 SER A CA 1
ATOM 713 C C . SER A 1 92 ? -3.757 -0.782 -10.384 1.00 84.00 92 SER A C 1
ATOM 715 O O . SER A 1 92 ? -4.256 -1.683 -11.059 1.00 84.00 92 SER A O 1
ATOM 717 N N . LEU A 1 93 ? -2.570 -0.927 -9.780 1.00 84.81 93 LEU A N 1
ATOM 718 C CA . LEU A 1 93 ? -1.721 -2.121 -9.874 1.00 84.81 93 LEU A CA 1
ATOM 719 C C . LEU A 1 93 ? -2.293 -3.345 -9.134 1.00 84.81 93 LEU A C 1
ATOM 721 O O . LEU A 1 93 ? -1.889 -4.479 -9.402 1.00 84.81 93 LEU A O 1
ATOM 725 N N . PHE A 1 94 ? -3.231 -3.131 -8.209 1.00 86.62 94 PHE A N 1
ATOM 726 C CA . PHE A 1 94 ? -3.914 -4.178 -7.446 1.00 86.62 94 PHE A CA 1
ATOM 727 C C . PHE A 1 94 ? -5.313 -4.499 -7.964 1.00 86.62 94 PHE A C 1
ATOM 729 O O . PHE A 1 94 ? -5.953 -5.413 -7.436 1.00 86.62 94 PHE A O 1
ATOM 736 N N . ARG A 1 95 ? -5.784 -3.797 -9.003 1.00 80.88 95 ARG A N 1
ATOM 737 C CA . ARG A 1 95 ? -7.135 -3.958 -9.549 1.00 80.88 95 ARG A CA 1
ATOM 738 C C . ARG A 1 95 ? -7.443 -5.440 -9.797 1.00 80.88 95 ARG A C 1
ATOM 740 O O . ARG A 1 95 ? -6.688 -6.147 -10.463 1.00 80.88 95 ARG A O 1
ATOM 747 N N . ASN A 1 96 ? -8.560 -5.901 -9.234 1.00 82.94 96 ASN A N 1
ATOM 748 C CA . ASN A 1 96 ? -9.044 -7.290 -9.263 1.00 82.94 96 ASN A CA 1
ATOM 749 C C . ASN A 1 96 ? -8.154 -8.343 -8.570 1.00 82.94 96 ASN A C 1
ATOM 751 O O . ASN A 1 96 ? -8.414 -9.538 -8.719 1.00 82.94 96 ASN A O 1
ATOM 755 N N . ARG A 1 97 ? -7.126 -7.938 -7.814 1.00 86.62 97 ARG A N 1
ATOM 756 C CA . ARG A 1 97 ? -6.214 -8.843 -7.090 1.00 86.62 97 ARG A CA 1
ATOM 757 C C . ARG A 1 97 ? -6.350 -8.730 -5.575 1.00 86.62 97 ARG A C 1
ATOM 759 O O . ARG A 1 97 ? -6.193 -9.741 -4.896 1.00 86.62 97 ARG A O 1
ATOM 766 N N . GLY A 1 98 ? -6.653 -7.542 -5.059 1.00 88.31 98 GLY A N 1
ATOM 767 C CA . GLY A 1 98 ? -6.774 -7.283 -3.625 1.00 88.31 98 GLY A CA 1
ATOM 768 C C . GLY A 1 98 ? -6.498 -5.821 -3.287 1.00 88.31 98 GLY A C 1
ATOM 769 O O . GLY A 1 98 ? -6.569 -4.961 -4.163 1.00 88.31 98 GLY A O 1
ATOM 770 N N . TYR A 1 99 ? -6.173 -5.546 -2.029 1.00 88.19 99 TYR A N 1
ATOM 771 C CA . TYR A 1 99 ? -5.785 -4.221 -1.544 1.00 88.19 99 TYR A CA 1
ATOM 772 C C . TYR A 1 99 ? -4.835 -4.335 -0.348 1.00 88.19 99 TYR A C 1
ATOM 774 O O . TYR A 1 99 ? -4.736 -5.383 0.293 1.00 88.19 99 TYR A O 1
ATOM 782 N N . LEU A 1 100 ? -4.115 -3.251 -0.052 1.00 89.69 100 LEU A N 1
ATOM 783 C CA . LEU A 1 100 ? -3.285 -3.159 1.148 1.00 89.69 100 LEU A CA 1
ATOM 784 C C . LEU A 1 100 ? -4.028 -2.394 2.236 1.00 89.69 100 LEU A C 1
ATOM 786 O O . LEU A 1 100 ? -4.724 -1.414 1.969 1.00 89.69 100 LEU A O 1
ATOM 790 N N . VAL A 1 101 ? -3.845 -2.851 3.463 1.00 89.19 101 VAL A N 1
ATOM 791 C CA . VAL A 1 101 ? -4.410 -2.268 4.669 1.00 89.19 101 VAL A CA 1
ATOM 792 C C . VAL A 1 101 ? -3.267 -2.026 5.634 1.00 89.19 101 VAL A C 1
ATOM 794 O O . VAL A 1 101 ? -2.563 -2.966 5.980 1.00 89.19 101 VAL A O 1
ATOM 797 N N . ALA A 1 102 ? -3.072 -0.788 6.060 1.00 88.19 102 ALA A N 1
ATOM 798 C CA . ALA A 1 102 ? -2.162 -0.446 7.134 1.00 88.19 102 ALA A CA 1
ATOM 799 C C . ALA A 1 102 ? -2.929 -0.070 8.391 1.00 88.19 102 ALA A C 1
ATOM 801 O O . ALA A 1 102 ? -3.995 0.536 8.338 1.00 88.19 102 ALA A O 1
ATOM 802 N N . THR A 1 103 ? -2.372 -0.418 9.529 1.00 85.06 103 THR A N 1
ATOM 803 C CA . THR A 1 103 ? -2.923 -0.153 10.854 1.00 85.06 103 THR A CA 1
ATOM 804 C C . THR A 1 103 ? -2.166 0.999 11.512 1.00 85.06 103 THR A C 1
ATOM 806 O O . THR A 1 103 ? -1.070 1.376 11.090 1.00 85.06 103 THR A O 1
ATOM 809 N N . SER A 1 104 ? -2.727 1.575 12.577 1.00 80.56 104 SER A N 1
ATOM 810 C CA . SER A 1 104 ? -2.092 2.687 13.300 1.00 80.56 104 SER A CA 1
ATOM 811 C C . SER A 1 104 ? -0.724 2.3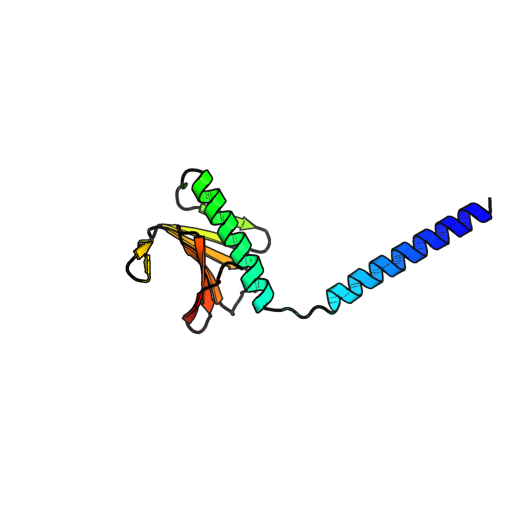38 13.907 1.00 80.56 104 SER A C 1
ATOM 813 O O . SER A 1 104 ? 0.095 3.232 14.094 1.00 80.56 104 SER A O 1
ATOM 815 N N . ASN A 1 105 ? -0.424 1.061 14.160 1.00 82.00 105 ASN A N 1
ATOM 816 C CA . ASN A 1 105 ? 0.894 0.570 14.594 1.00 82.00 105 ASN A CA 1
ATOM 817 C C . ASN A 1 105 ? 1.884 0.334 13.426 1.00 82.00 105 ASN A C 1
ATOM 819 O O . ASN A 1 105 ? 2.962 -0.211 13.647 1.00 82.00 105 ASN A O 1
ATOM 823 N N . ARG A 1 106 ? 1.556 0.775 12.200 1.00 82.94 106 ARG A N 1
ATOM 824 C CA . ARG A 1 106 ? 2.358 0.613 10.967 1.00 82.94 106 ARG A CA 1
ATOM 825 C C . ARG A 1 106 ? 2.528 -0.832 10.495 1.00 82.94 106 ARG A C 1
ATOM 827 O O . ARG A 1 106 ? 3.379 -1.105 9.641 1.00 82.94 106 ARG A O 1
ATOM 834 N N . GLU A 1 107 ? 1.724 -1.759 10.999 1.00 87.00 107 GLU A N 1
ATOM 835 C CA . GLU A 1 107 ? 1.612 -3.064 10.360 1.00 87.00 107 GLU A CA 1
ATOM 836 C C . GLU A 1 107 ? 0.860 -2.907 9.044 1.00 87.00 107 GLU A C 1
ATOM 838 O O . GLU A 1 107 ? -0.006 -2.046 8.893 1.00 87.00 107 GLU A O 1
ATOM 843 N N . VAL A 1 108 ? 1.242 -3.708 8.054 1.00 88.81 108 VAL A N 1
ATOM 844 C CA . VAL A 1 108 ? 0.593 -3.696 6.747 1.00 88.81 108 VAL A CA 1
ATOM 845 C C . VAL A 1 108 ? 0.199 -5.110 6.399 1.00 88.81 108 VAL A C 1
ATOM 847 O O . VAL A 1 108 ? 0.987 -6.041 6.538 1.00 88.81 108 VAL A O 1
ATOM 850 N N . ILE A 1 109 ? -1.023 -5.259 5.926 1.00 89.75 109 ILE A N 1
ATOM 851 C CA . ILE A 1 109 ? -1.644 -6.522 5.585 1.00 89.75 109 ILE A CA 1
ATOM 852 C C . ILE A 1 109 ? -2.114 -6.414 4.142 1.00 89.75 109 ILE A C 1
ATOM 854 O O . ILE A 1 109 ? -2.769 -5.452 3.741 1.00 89.75 109 ILE A O 1
ATOM 858 N N . TRP A 1 110 ? -1.761 -7.406 3.343 1.00 90.56 110 TRP A N 1
ATOM 859 C CA . TRP A 1 110 ? -2.366 -7.621 2.043 1.00 90.56 110 TRP A CA 1
ATOM 860 C C . TRP A 1 110 ? -3.655 -8.408 2.220 1.00 90.56 110 TRP A C 1
ATOM 862 O O . TRP A 1 110 ? -3.635 -9.480 2.814 1.00 90.56 110 TRP A O 1
ATOM 872 N N . VAL A 1 111 ? -4.754 -7.903 1.671 1.00 88.75 111 VAL A N 1
ATOM 873 C CA . VAL A 1 111 ? -6.023 -8.624 1.598 1.00 88.75 111 VAL A CA 1
ATOM 874 C C . VAL A 1 111 ? -6.267 -8.986 0.141 1.00 88.75 111 VAL A C 1
ATOM 876 O O . VAL A 1 111 ? -6.508 -8.116 -0.697 1.00 88.75 111 VAL A O 1
ATOM 879 N N . GLY A 1 112 ? -6.153 -10.275 -0.174 1.00 88.12 112 GLY A N 1
ATOM 880 C CA . GLY A 1 112 ? -6.415 -10.802 -1.507 1.00 88.12 112 GLY A CA 1
ATOM 881 C C . GLY A 1 112 ? -7.901 -10.771 -1.863 1.00 88.12 112 GLY A C 1
ATOM 882 O O . GLY A 1 112 ? -8.775 -10.689 -1.002 1.00 88.12 112 GLY A O 1
ATOM 883 N N . ARG A 1 113 ? -8.208 -10.873 -3.160 1.00 86.81 113 ARG A N 1
ATOM 884 C CA . ARG A 1 113 ? -9.591 -11.010 -3.656 1.00 86.81 113 ARG A CA 1
ATOM 885 C C . ARG A 1 113 ? -10.303 -12.249 -3.099 1.00 86.81 113 ARG A C 1
ATOM 887 O O . ARG A 1 113 ? -11.522 -12.257 -2.988 1.00 86.81 113 ARG A O 1
ATOM 894 N N . ASP A 1 114 ? -9.542 -13.284 -2.773 1.00 86.56 114 ASP A N 1
ATOM 895 C CA . ASP A 1 114 ? -9.995 -14.512 -2.121 1.00 86.56 114 ASP A CA 1
ATOM 896 C C . ASP A 1 114 ? -10.295 -14.331 -0.620 1.00 86.56 114 ASP A C 1
ATOM 898 O O . ASP A 1 114 ? -10.660 -15.293 0.051 1.00 86.56 114 ASP A O 1
ATOM 902 N N . GLY A 1 115 ? -10.133 -13.117 -0.084 1.00 78.56 115 GLY A N 1
ATOM 903 C CA . GLY A 1 115 ? -10.335 -12.801 1.328 1.00 78.56 115 GLY A CA 1
ATOM 904 C C . GLY A 1 115 ? -9.178 -13.238 2.225 1.00 78.56 115 GLY A C 1
ATOM 905 O O . GLY A 1 115 ? -9.238 -13.026 3.435 1.00 78.56 115 GLY A O 1
ATOM 906 N N . ARG A 1 116 ? -8.109 -13.824 1.666 1.00 84.88 116 ARG A N 1
ATOM 907 C CA . ARG A 1 116 ? -6.937 -14.214 2.451 1.00 84.88 116 ARG A CA 1
ATOM 908 C C . ARG A 1 116 ? -6.124 -12.983 2.827 1.00 84.88 116 ARG A C 1
ATOM 910 O O . ARG A 1 116 ? -5.792 -12.159 1.975 1.00 84.88 116 ARG A O 1
ATOM 917 N N . ALA A 1 117 ? -5.785 -12.897 4.108 1.00 85.19 117 ALA A N 1
ATOM 918 C CA . ALA A 1 117 ? -4.922 -11.865 4.653 1.00 85.19 117 ALA A CA 1
ATOM 919 C C . ALA A 1 117 ? -3.481 -12.387 4.777 1.00 85.19 117 ALA A C 1
ATOM 921 O O . ALA A 1 117 ? -3.247 -13.458 5.333 1.00 85.19 117 ALA A O 1
ATOM 922 N N . GLU A 1 118 ? -2.513 -11.630 4.266 1.00 88.94 118 GLU A N 1
ATOM 923 C CA . GLU A 1 118 ? -1.078 -11.910 4.365 1.00 88.94 118 GLU A CA 1
ATOM 924 C C . GLU A 1 118 ? -0.391 -10.720 5.041 1.00 88.94 118 GLU A C 1
ATOM 926 O O . GLU A 1 118 ? -0.468 -9.591 4.551 1.00 88.94 118 GLU A O 1
ATOM 931 N N . ALA A 1 119 ? 0.294 -10.959 6.160 1.00 86.38 119 ALA A N 1
ATOM 932 C CA . ALA A 1 119 ? 1.082 -9.925 6.815 1.00 86.38 119 ALA A CA 1
ATOM 933 C C . ALA A 1 119 ? 2.283 -9.545 5.939 1.00 86.38 119 ALA A C 1
ATOM 935 O O . ALA A 1 119 ? 3.118 -10.377 5.581 1.00 86.38 119 ALA A O 1
ATOM 936 N N . MET A 1 120 ? 2.394 -8.263 5.618 1.00 88.44 120 MET A N 1
ATOM 937 C CA . MET A 1 120 ? 3.553 -7.715 4.936 1.00 88.44 120 MET A CA 1
ATOM 938 C C . MET A 1 120 ? 4.582 -7.385 6.015 1.00 88.44 120 MET A C 1
ATOM 940 O O . MET A 1 120 ? 4.502 -6.333 6.647 1.00 88.44 120 MET A O 1
ATOM 944 N N . SER A 1 121 ? 5.541 -8.282 6.260 1.00 76.69 121 SER A N 1
ATOM 945 C CA . SER A 1 121 ? 6.611 -8.019 7.230 1.00 76.69 121 SER A CA 1
ATOM 946 C C . SER A 1 121 ? 7.467 -6.822 6.792 1.00 76.69 121 SER A C 1
ATOM 948 O O . SER A 1 121 ? 7.719 -6.651 5.590 1.00 76.69 121 SER A O 1
ATOM 950 N N . PRO A 1 122 ? 7.911 -5.963 7.723 1.00 65.12 122 PRO A N 1
ATOM 951 C CA . PRO A 1 122 ? 9.009 -5.050 7.444 1.00 65.12 122 PRO A CA 1
ATOM 952 C C . PRO A 1 122 ? 10.263 -5.901 7.196 1.00 65.12 122 PRO A C 1
ATOM 954 O O . PRO A 1 122 ? 10.575 -6.790 7.986 1.00 65.12 122 PRO A O 1
ATOM 957 N N . LYS A 1 123 ? 10.912 -5.699 6.050 1.00 54.28 123 LYS A N 1
ATOM 958 C CA . LYS A 1 123 ? 12.246 -6.234 5.767 1.00 54.28 123 LYS A CA 1
ATOM 959 C C . LYS A 1 123 ? 13.238 -5.094 5.848 1.00 54.28 123 LYS A C 1
ATOM 961 O O . LYS A 1 123 ? 12.844 -3.991 5.408 1.00 54.28 123 LYS A O 1
#

Sequence (123 aa):
MTARMRTLVLIASGALVLALGVYTLNSCIPFSLAYVKRAKAQHLRDDVKEWQMLSSPESFGRTNQTDTSYLWRTNLVAADVSISTVMRLDSSLFRNRGYLVATSNREVIWVGRDGRAEAMSPK

Secondary structure (DSSP, 8-state):
-HHHHHHHHHHHHHHHHHHHHHHHHHHTS---HHHHHHHHHHHHHHHHHHHHHTT--SS-EEE-SSEEEEEEEEEEEETTEEEEEEEEEEEGGGTTTEEEEEETTS-EEEEETTS-EEEE---

Radius of gyration: 21.69 Å; chains: 1; bounding box: 51×36×59 Å

pLDDT: mean 77.69, std 10.36, range [51.66, 90.56]